Protein AF-A0A3B9BIW1-F1 (afdb_monomer)

Radius of gyration: 22.28 Å; Cα contacts (8 Å, |Δi|>4): 51; chains: 1; bounding box: 82×36×26 Å

Secondary structure (DSSP, 8-state):
-----------------------PPPHHHHHHHHHHHHHT-HHHHHHHHTT--HHHHHHHHHHS-HHHHHHHHHHHGGGS-TTHHHHHHHHT-

Solvent-accessible surface area (backbone atoms only — not comparable to full-atom values): 5899 Å² total; per-residue (Å²): 142,88,83,80,86,80,78,82,76,84,80,86,84,84,72,79,73,76,86,74,75,76,74,68,81,48,72,69,58,55,48,53,43,50,53,25,57,75,75,64,37,56,65,60,35,46,67,68,52,65,84,50,51,42,58,54,48,20,51,50,49,69,73,41,54,73,72,56,36,52,49,51,50,61,66,39,52,91,71,56,61,73,65,22,56,64,39,34,56,61,79,71,110

Mean predicted aligned error: 11.29 Å

Nearest PDB structures (foldseek):
  2oux-assembly1_B  TM=7.755E-01  e=5.186E-01  Enterococcus faecalis V583
  4qrm-assembly2_D  TM=7.681E-01  e=1.181E+00  Thermotoga maritima MSB8
  8wiw-assembly1_Z  TM=6.397E-01  e=6.824E-01  Salmonella enterica subsp. enterica serovar Typhimurium str. LT2
  8ij1-assembly1_I  TM=7.097E-01  e=3.172E+00  Homo sapiens
  6rxt-assembly1_UA  TM=5.034E-01  e=6.474E+00  Thermochaetoides thermophila

Structure (mmCIF, N/CA/C/O backbone):
data_AF-A0A3B9BIW1-F1
#
_entry.id   AF-A0A3B9BIW1-F1
#
loop_
_atom_site.group_PDB
_atom_site.id
_atom_site.type_symbol
_atom_site.label_atom_id
_atom_site.label_alt_id
_atom_site.label_comp_id
_atom_site.label_asym_id
_atom_site.label_entity_id
_atom_site.label_seq_id
_atom_site.pdbx_PDB_ins_code
_atom_site.Cartn_x
_atom_site.Cartn_y
_atom_site.Cartn_z
_atom_site.occupancy
_atom_site.B_iso_or_equiv
_atom_site.auth_seq_id
_atom_site.auth_comp_id
_atom_site.auth_asym_id
_atom_site.auth_atom_id
_atom_site.pdbx_PDB_model_num
ATOM 1 N N . MET A 1 1 ? 72.159 -23.385 2.427 1.00 49.41 1 MET A N 1
ATOM 2 C CA . MET A 1 1 ? 71.185 -22.974 1.394 1.00 49.41 1 MET A CA 1
ATOM 3 C C . MET A 1 1 ? 69.820 -23.501 1.804 1.00 49.41 1 MET A C 1
ATOM 5 O O . MET A 1 1 ? 69.429 -24.582 1.390 1.00 49.41 1 MET A O 1
ATOM 9 N N . GLN A 1 2 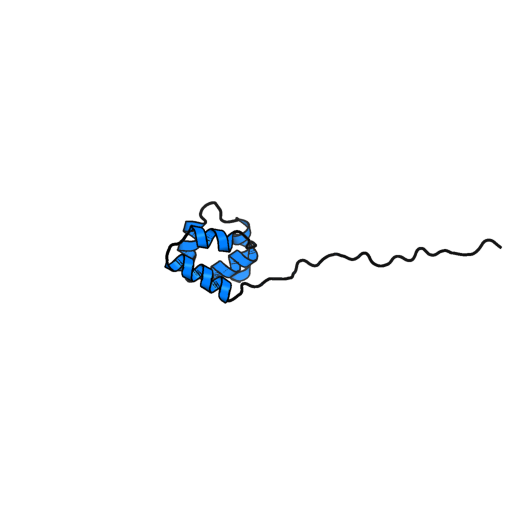? 69.152 -22.779 2.698 1.00 48.53 2 GLN A N 1
ATOM 10 C CA . GLN A 1 2 ? 67.758 -22.999 3.081 1.00 48.53 2 GLN A CA 1
ATOM 11 C C . GLN A 1 2 ? 67.127 -21.613 3.119 1.00 48.53 2 GLN A C 1
ATOM 13 O O . GLN A 1 2 ? 67.024 -21.012 4.173 1.00 48.53 2 GLN A O 1
ATOM 18 N N . ASP A 1 3 ? 66.797 -21.098 1.940 1.00 49.97 3 ASP A N 1
ATOM 19 C CA . ASP A 1 3 ? 66.043 -19.863 1.763 1.00 49.97 3 ASP A CA 1
ATOM 20 C C . ASP A 1 3 ? 65.322 -19.971 0.422 1.00 49.97 3 ASP A C 1
ATOM 22 O O . ASP A 1 3 ? 65.917 -19.804 -0.640 1.00 49.97 3 ASP A O 1
ATOM 26 N N . ALA A 1 4 ? 64.043 -20.322 0.471 1.00 57.62 4 ALA A N 1
ATOM 27 C CA . ALA A 1 4 ? 63.104 -20.060 -0.608 1.00 57.62 4 ALA A CA 1
ATOM 28 C C . ALA A 1 4 ? 61.708 -19.997 0.003 1.00 57.62 4 ALA A C 1
ATOM 30 O O . ALA A 1 4 ? 61.005 -20.995 0.158 1.00 57.62 4 ALA A O 1
ATOM 31 N N . ALA A 1 5 ? 61.373 -18.777 0.406 1.00 61.25 5 ALA A N 1
ATOM 32 C CA . ALA A 1 5 ? 60.037 -18.315 0.701 1.00 61.25 5 ALA A CA 1
ATOM 33 C C . ALA A 1 5 ? 59.025 -18.824 -0.335 1.00 61.25 5 ALA A C 1
ATOM 35 O O . ALA A 1 5 ? 59.126 -18.513 -1.519 1.00 61.25 5 ALA A O 1
ATOM 36 N N . THR A 1 6 ? 58.003 -19.534 0.131 1.00 59.34 6 THR A N 1
ATOM 37 C CA . THR A 1 6 ? 56.676 -19.414 -0.473 1.00 59.34 6 THR A CA 1
ATOM 38 C C . THR A 1 6 ? 55.887 -18.500 0.443 1.00 59.34 6 THR A C 1
ATOM 40 O O . THR A 1 6 ? 55.419 -18.888 1.510 1.00 59.34 6 THR A O 1
ATOM 43 N N . ARG A 1 7 ? 55.868 -17.233 0.037 1.00 57.00 7 ARG A N 1
ATOM 44 C CA . ARG A 1 7 ? 54.986 -16.193 0.539 1.00 57.00 7 ARG A CA 1
ATOM 45 C C . ARG A 1 7 ? 53.573 -16.626 0.163 1.00 57.00 7 ARG A C 1
ATOM 47 O O . ARG A 1 7 ? 53.262 -16.756 -1.015 1.00 57.00 7 ARG A O 1
ATOM 54 N N . ASN A 1 8 ? 52.765 -16.956 1.160 1.00 58.84 8 ASN A N 1
ATOM 55 C CA . ASN A 1 8 ? 51.345 -17.182 0.957 1.00 58.84 8 ASN A CA 1
ATOM 56 C C . ASN A 1 8 ? 50.699 -15.798 0.884 1.00 58.84 8 ASN A C 1
ATOM 58 O O . ASN A 1 8 ? 50.236 -15.283 1.898 1.00 58.84 8 ASN A O 1
ATOM 62 N N . ASP A 1 9 ? 50.802 -15.167 -0.286 1.00 58.94 9 ASP A N 1
ATOM 63 C CA . ASP A 1 9 ? 50.124 -13.911 -0.574 1.00 58.94 9 ASP A CA 1
ATOM 64 C C . ASP A 1 9 ? 48.612 -14.132 -0.423 1.00 58.94 9 ASP A C 1
ATOM 66 O O . ASP A 1 9 ? 47.991 -14.952 -1.100 1.00 58.94 9 ASP A O 1
ATOM 70 N N . GLU A 1 10 ? 48.058 -13.429 0.558 1.00 58.72 10 GLU A N 1
ATOM 71 C CA . GLU A 1 10 ? 46.653 -13.075 0.667 1.00 58.72 10 GLU A CA 1
ATOM 72 C C . GLU A 1 10 ? 46.212 -12.407 -0.640 1.00 58.72 10 GLU A C 1
ATOM 74 O O . GLU A 1 10 ? 46.798 -11.391 -0.997 1.00 58.72 10 GLU A O 1
ATOM 79 N N . ASP A 1 11 ? 45.189 -12.922 -1.329 1.00 47.16 11 ASP A N 1
ATOM 80 C CA . ASP A 1 11 ? 44.197 -12.052 -1.972 1.00 47.16 11 ASP A CA 1
ATOM 81 C C . ASP A 1 11 ? 42.946 -12.817 -2.435 1.00 47.16 11 ASP A C 1
ATOM 83 O O . ASP A 1 11 ? 43.013 -13.951 -2.907 1.00 47.16 11 ASP A O 1
ATOM 87 N N . ALA A 1 12 ? 41.817 -12.114 -2.356 1.00 59.66 12 ALA A N 1
ATOM 88 C CA . ALA A 1 12 ? 40.562 -12.370 -3.057 1.00 59.66 12 ALA A CA 1
ATOM 89 C C . ALA A 1 12 ? 39.674 -13.543 -2.594 1.00 59.66 12 ALA A C 1
ATOM 91 O O . ALA A 1 12 ? 39.367 -14.471 -3.339 1.00 59.66 12 ALA A O 1
ATOM 92 N N . SER A 1 13 ? 39.070 -13.393 -1.414 1.00 48.88 13 SER A N 1
ATOM 93 C CA . SER A 1 13 ? 37.651 -13.759 -1.271 1.00 48.88 13 SER A CA 1
ATOM 94 C C . SER A 1 13 ? 36.882 -12.660 -0.541 1.00 48.88 13 SER A C 1
ATOM 96 O O . SER A 1 13 ? 36.195 -12.896 0.451 1.00 48.88 13 SER A O 1
ATOM 98 N N . ALA A 1 14 ? 36.995 -11.437 -1.060 1.00 56.47 14 ALA A N 1
ATOM 99 C CA . ALA A 1 14 ? 35.969 -10.425 -0.882 1.00 56.47 14 ALA A CA 1
ATOM 100 C C . ALA A 1 14 ? 34.790 -10.792 -1.793 1.00 56.47 14 ALA A C 1
ATOM 102 O O . ALA A 1 14 ? 34.754 -10.443 -2.968 1.00 56.47 14 ALA A O 1
ATOM 103 N N . ALA A 1 15 ? 33.839 -11.537 -1.245 1.00 54.66 15 ALA A N 1
ATOM 104 C CA . ALA A 1 15 ? 32.484 -11.596 -1.774 1.00 54.66 15 ALA A CA 1
ATOM 105 C C . ALA A 1 15 ? 31.527 -11.187 -0.651 1.00 54.66 15 ALA A C 1
ATOM 107 O O . ALA A 1 15 ? 30.624 -11.925 -0.266 1.00 54.66 15 ALA A O 1
ATOM 108 N N . GLY A 1 16 ? 31.765 -9.993 -0.098 1.00 49.09 16 GLY A N 1
ATOM 109 C CA . GLY A 1 16 ? 30.660 -9.181 0.387 1.00 49.09 16 GLY A CA 1
ATOM 110 C C . GLY A 1 16 ? 29.863 -8.805 -0.851 1.00 49.09 16 GLY A C 1
ATOM 111 O O . GLY A 1 16 ? 30.234 -7.888 -1.570 1.00 49.09 16 GLY A O 1
ATOM 112 N N . GLY A 1 17 ? 28.858 -9.614 -1.184 1.00 48.59 17 GLY A N 1
ATOM 113 C CA . GLY A 1 17 ? 27.850 -9.200 -2.142 1.00 48.59 17 GLY A CA 1
ATOM 114 C C . GLY A 1 17 ? 27.078 -8.081 -1.474 1.00 48.59 17 GLY A C 1
ATOM 115 O O . GLY A 1 17 ? 26.208 -8.363 -0.655 1.00 48.59 17 GLY A O 1
ATOM 116 N N . ASP A 1 18 ? 27.464 -6.840 -1.760 1.00 47.53 18 ASP A N 1
ATOM 117 C CA . ASP A 1 18 ? 26.711 -5.654 -1.388 1.00 47.53 18 ASP A CA 1
ATOM 118 C C . ASP A 1 18 ? 25.285 -5.827 -1.929 1.00 47.53 18 ASP A C 1
ATOM 120 O O . ASP A 1 18 ? 25.017 -5.691 -3.125 1.00 47.53 18 ASP A O 1
ATOM 124 N N . GLY A 1 19 ? 24.377 -6.225 -1.037 1.00 46.00 19 GLY A N 1
ATOM 125 C CA . GLY A 1 19 ? 22.949 -6.428 -1.274 1.00 46.00 19 GLY A CA 1
ATOM 126 C C . GLY A 1 19 ? 22.192 -5.110 -1.426 1.00 46.00 19 GLY A C 1
ATOM 127 O O . GLY A 1 19 ? 21.065 -5.002 -0.967 1.00 46.00 19 GLY A O 1
ATOM 128 N N . ASP A 1 20 ? 22.822 -4.130 -2.068 1.00 48.22 20 ASP A N 1
ATOM 129 C CA . ASP A 1 20 ? 22.327 -2.775 -2.320 1.00 48.22 20 ASP A CA 1
ATOM 130 C C . ASP A 1 20 ? 21.883 -2.617 -3.782 1.00 48.22 20 ASP A C 1
ATOM 132 O O . ASP A 1 20 ? 21.939 -1.546 -4.387 1.00 48.22 20 ASP A O 1
ATOM 136 N N . ALA A 1 21 ? 21.399 -3.700 -4.393 1.00 46.03 21 ALA A N 1
ATOM 137 C CA . ALA A 1 21 ? 20.502 -3.553 -5.527 1.00 46.03 21 ALA A CA 1
ATOM 138 C C . ALA A 1 21 ? 19.147 -3.110 -4.967 1.00 46.03 21 ALA A C 1
ATOM 140 O O . ALA A 1 21 ? 18.230 -3.921 -4.847 1.00 46.03 21 ALA A O 1
ATOM 141 N N . VAL A 1 22 ? 19.059 -1.832 -4.584 1.00 52.84 22 VAL A N 1
ATOM 142 C CA . VAL A 1 22 ? 17.816 -1.123 -4.276 1.00 52.84 22 VAL A CA 1
ATOM 143 C C . VAL A 1 22 ? 16.942 -1.240 -5.522 1.00 52.84 22 VAL A C 1
ATOM 145 O O . VAL A 1 22 ? 17.044 -0.446 -6.460 1.00 52.84 22 VAL A O 1
ATOM 148 N N . TYR A 1 23 ? 16.148 -2.307 -5.596 1.00 57.81 23 TYR A N 1
ATOM 149 C CA . TYR A 1 23 ? 15.156 -2.496 -6.640 1.00 57.81 23 TYR A CA 1
ATOM 150 C C . TYR A 1 23 ? 14.022 -1.528 -6.339 1.00 57.81 23 TYR A C 1
ATOM 152 O O . TYR A 1 23 ? 12.980 -1.906 -5.820 1.00 57.81 23 TYR A O 1
ATOM 160 N N . ALA A 1 24 ? 14.251 -0.257 -6.670 1.00 67.44 24 ALA A N 1
ATOM 161 C CA . ALA A 1 24 ? 13.227 0.764 -6.603 1.00 67.44 24 ALA A CA 1
ATOM 162 C C . ALA A 1 24 ? 11.966 0.250 -7.307 1.00 67.44 24 ALA A C 1
ATOM 164 O O . ALA A 1 24 ? 12.034 -0.344 -8.394 1.00 67.44 24 ALA A O 1
ATOM 165 N N . LEU A 1 25 ? 10.813 0.479 -6.682 1.00 85.69 25 LEU A N 1
ATOM 166 C CA . LEU A 1 25 ? 9.530 0.045 -7.213 1.00 85.69 25 LEU A CA 1
ATOM 167 C C . LEU A 1 25 ? 9.359 0.516 -8.655 1.00 85.69 25 LEU A C 1
ATOM 169 O O . LEU A 1 25 ? 9.388 1.711 -8.963 1.00 85.69 25 LEU A O 1
ATOM 173 N N . THR A 1 26 ? 9.141 -0.434 -9.560 1.00 90.12 26 THR A N 1
ATOM 174 C CA . THR A 1 2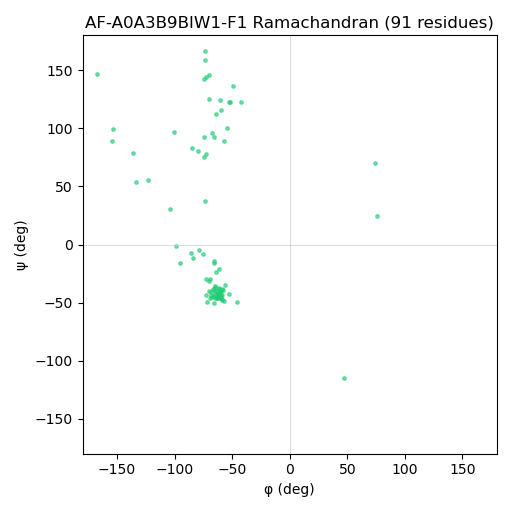6 ? 8.878 -0.080 -10.954 1.00 90.12 26 THR A CA 1
ATOM 175 C C . THR A 1 26 ? 7.495 0.574 -11.080 1.00 90.12 26 THR A C 1
ATOM 177 O O . THR A 1 26 ? 6.554 0.153 -10.400 1.00 90.12 26 THR A O 1
ATOM 180 N N . PRO A 1 27 ? 7.304 1.546 -11.993 1.00 90.88 27 PRO A N 1
ATOM 181 C CA . PRO A 1 27 ? 5.991 2.157 -12.217 1.00 90.88 27 PRO A CA 1
ATOM 182 C C . PRO A 1 27 ? 4.902 1.133 -12.562 1.00 90.88 27 PRO A C 1
ATOM 184 O O . PRO A 1 27 ? 3.753 1.278 -12.156 1.00 90.88 27 PRO A O 1
ATOM 187 N N . THR A 1 28 ? 5.269 0.071 -13.285 1.00 91.94 28 THR A N 1
ATOM 188 C CA . THR A 1 28 ? 4.365 -1.029 -13.641 1.00 91.94 28 THR A CA 1
ATOM 189 C C . THR A 1 28 ? 3.869 -1.779 -12.409 1.00 91.94 28 THR A C 1
ATOM 191 O O . THR A 1 28 ? 2.683 -2.079 -12.320 1.00 91.94 28 THR A O 1
ATOM 194 N N . PHE A 1 29 ? 4.755 -2.053 -11.449 1.00 93.38 29 PHE A N 1
ATOM 195 C CA . PHE A 1 29 ? 4.378 -2.707 -10.200 1.00 93.38 29 PHE A CA 1
ATOM 196 C C . PHE A 1 29 ? 3.431 -1.827 -9.376 1.00 93.38 29 PHE A C 1
ATOM 198 O O . PHE A 1 29 ? 2.387 -2.293 -8.926 1.00 93.38 29 PHE A O 1
ATOM 205 N N . VAL A 1 30 ? 3.747 -0.534 -9.242 1.00 93.69 30 VAL A N 1
ATOM 206 C CA . VAL A 1 30 ? 2.898 0.417 -8.506 1.00 93.69 30 VAL A CA 1
ATOM 207 C C . VAL A 1 30 ? 1.502 0.499 -9.127 1.00 93.69 30 VAL A C 1
ATOM 209 O O . VAL A 1 30 ? 0.510 0.451 -8.402 1.00 93.69 30 VAL A O 1
ATOM 212 N N . HIS A 1 31 ? 1.403 0.563 -10.460 1.00 95.06 31 HIS A N 1
ATOM 213 C CA . HIS A 1 31 ? 0.109 0.522 -11.143 1.00 95.06 31 HIS A CA 1
ATOM 214 C C . HIS A 1 31 ? -0.646 -0.785 -10.888 1.00 95.06 31 HIS A C 1
ATOM 216 O O . HIS A 1 31 ? -1.830 -0.722 -10.582 1.00 95.06 31 HIS A O 1
ATOM 222 N N . ALA A 1 32 ? 0.019 -1.944 -10.925 1.00 95.56 32 ALA A N 1
ATOM 223 C CA . ALA A 1 32 ? -0.633 -3.224 -10.643 1.00 95.56 32 ALA A CA 1
ATOM 224 C C . ALA A 1 32 ? -1.230 -3.278 -9.224 1.00 95.56 32 ALA A C 1
ATOM 226 O O . ALA A 1 32 ? -2.349 -3.756 -9.042 1.00 95.56 32 ALA A O 1
ATOM 227 N N . VAL A 1 33 ? -0.522 -2.735 -8.226 1.00 95.00 33 VAL A N 1
ATOM 228 C CA . VAL A 1 33 ? -1.048 -2.622 -6.857 1.00 95.00 33 VAL A CA 1
ATOM 229 C C . VAL A 1 33 ? -2.240 -1.665 -6.799 1.00 95.00 33 VAL A C 1
ATOM 231 O O . VAL A 1 33 ? -3.242 -1.980 -6.161 1.00 95.00 33 VAL A O 1
ATOM 234 N N . ILE A 1 34 ? -2.159 -0.505 -7.460 1.00 95.69 34 ILE A N 1
ATOM 235 C CA . ILE A 1 34 ? -3.266 0.463 -7.509 1.00 95.69 34 ILE A CA 1
ATOM 236 C C . ILE A 1 34 ? -4.506 -0.159 -8.154 1.00 95.69 34 ILE A C 1
ATOM 238 O O . ILE A 1 34 ? -5.591 -0.038 -7.591 1.00 95.69 34 ILE A O 1
ATOM 242 N N . ASP A 1 35 ? -4.345 -0.851 -9.279 1.00 96.56 35 ASP A N 1
ATOM 243 C CA . ASP A 1 35 ? -5.442 -1.504 -9.990 1.00 96.56 35 ASP A CA 1
ATOM 244 C C . ASP A 1 35 ? -6.108 -2.566 -9.106 1.00 96.56 35 ASP A C 1
ATOM 246 O O . ASP A 1 35 ? -7.334 -2.591 -8.988 1.00 96.56 35 ASP A O 1
ATOM 250 N N . ALA A 1 36 ? -5.310 -3.394 -8.420 1.00 96.31 36 ALA A N 1
ATOM 251 C CA . ALA A 1 36 ? -5.809 -4.403 -7.488 1.00 96.31 36 ALA A CA 1
ATOM 252 C C . ALA A 1 36 ? -6.558 -3.777 -6.293 1.00 96.31 36 ALA A C 1
ATOM 254 O O . ALA A 1 36 ? -7.619 -4.265 -5.898 1.00 96.31 36 ALA A O 1
ATOM 255 N N . LEU A 1 37 ? -6.059 -2.656 -5.756 1.00 95.62 37 LEU A N 1
ATOM 256 C CA . LEU A 1 37 ? -6.741 -1.889 -4.708 1.00 95.62 37 LEU A CA 1
ATOM 257 C C . LEU A 1 37 ? -8.058 -1.278 -5.207 1.00 95.62 37 LEU A C 1
ATOM 259 O O . LEU A 1 37 ? -9.055 -1.317 -4.491 1.00 95.62 37 LEU A O 1
ATOM 263 N N . ASP A 1 38 ? -8.083 -0.723 -6.419 1.00 94.81 38 ASP A N 1
ATOM 264 C CA . ASP A 1 38 ? -9.259 -0.039 -6.965 1.00 94.81 38 ASP A CA 1
ATOM 265 C C . ASP A 1 38 ? -10.408 -1.009 -7.289 1.00 94.81 38 ASP A C 1
ATOM 267 O O . ASP A 1 38 ? -11.576 -0.637 -7.131 1.00 94.81 38 ASP A O 1
ATOM 271 N N . ILE A 1 39 ? -10.105 -2.256 -7.672 1.00 95.31 39 ILE A N 1
ATOM 272 C CA . ILE A 1 39 ? -11.111 -3.320 -7.853 1.00 95.31 39 ILE A CA 1
ATOM 273 C C . ILE A 1 39 ? -11.449 -4.073 -6.554 1.00 95.31 39 ILE A C 1
ATOM 275 O O . ILE A 1 39 ? -12.385 -4.874 -6.545 1.00 95.31 39 ILE A O 1
ATOM 279 N N . GLY A 1 40 ? -10.720 -3.816 -5.462 1.00 92.75 40 GLY A N 1
ATOM 280 C CA . GLY A 1 40 ? -10.926 -4.454 -4.159 1.00 92.75 40 GLY A CA 1
ATOM 281 C C . GLY A 1 40 ? -10.415 -5.896 -4.060 1.00 92.75 40 GLY A C 1
ATOM 282 O O . GLY A 1 40 ? -10.914 -6.660 -3.231 1.00 92.75 40 GLY A O 1
ATOM 283 N N . ASP A 1 41 ? -9.440 -6.290 -4.882 1.00 95.12 41 ASP A N 1
ATOM 284 C CA . ASP A 1 41 ? -8.847 -7.630 -4.848 1.00 95.12 41 ASP A CA 1
ATOM 285 C C . ASP A 1 41 ? -7.724 -7.711 -3.803 1.00 95.12 41 ASP A C 1
ATOM 287 O O . ASP A 1 41 ? -6.534 -7.581 -4.095 1.00 95.12 41 ASP A O 1
ATOM 291 N N . GLY A 1 42 ? -8.111 -7.936 -2.547 1.00 92.62 42 GLY A N 1
ATOM 292 C CA . GLY A 1 42 ? -7.162 -8.050 -1.438 1.00 92.62 42 GLY A CA 1
ATOM 293 C C . GLY A 1 42 ? -6.204 -9.241 -1.546 1.00 92.62 42 GLY A C 1
ATOM 294 O O . GLY A 1 42 ? -5.111 -9.189 -0.978 1.00 92.62 42 GLY A O 1
ATOM 295 N N . PHE A 1 43 ? -6.571 -10.296 -2.283 1.00 93.88 43 PHE A N 1
ATOM 296 C CA . PHE A 1 43 ? -5.685 -11.438 -2.504 1.00 93.88 43 PHE A CA 1
ATOM 297 C C . PHE A 1 43 ? -4.551 -11.050 -3.455 1.00 93.88 43 PHE A C 1
ATOM 299 O O . PHE A 1 43 ? -3.388 -11.229 -3.101 1.00 93.88 43 PHE A O 1
ATOM 306 N N . ALA A 1 44 ? -4.879 -10.436 -4.596 1.00 94.25 44 ALA A N 1
ATOM 307 C CA . ALA A 1 44 ? -3.883 -9.941 -5.545 1.00 94.25 44 ALA A CA 1
ATOM 308 C C . ALA A 1 44 ? -2.970 -8.876 -4.921 1.00 94.25 44 ALA A C 1
ATOM 310 O O . ALA A 1 44 ? -1.759 -8.910 -5.118 1.00 94.25 44 ALA A O 1
ATOM 311 N N . VAL A 1 45 ? -3.528 -7.961 -4.117 1.00 95.06 45 VAL A N 1
ATOM 312 C CA . VAL A 1 45 ? -2.726 -6.976 -3.373 1.00 95.06 45 VAL A CA 1
ATOM 313 C C . VAL A 1 45 ? -1.729 -7.673 -2.453 1.00 95.06 45 VAL A C 1
ATOM 315 O O . VAL A 1 45 ? -0.559 -7.307 -2.449 1.00 95.06 45 VAL A O 1
ATOM 318 N N . THR A 1 46 ? -2.176 -8.675 -1.693 1.00 92.81 46 THR A N 1
ATOM 319 C CA . THR A 1 46 ? -1.307 -9.399 -0.756 1.00 92.81 46 THR A CA 1
ATOM 320 C C . THR A 1 46 ? -0.182 -10.129 -1.488 1.00 92.81 46 THR A C 1
ATOM 322 O O . THR A 1 46 ? 0.965 -9.996 -1.083 1.00 92.81 46 THR A O 1
ATOM 325 N N . ASP A 1 47 ? -0.489 -10.836 -2.577 1.00 93.94 47 ASP A N 1
ATOM 326 C CA . ASP A 1 47 ? 0.490 -11.585 -3.382 1.00 93.94 47 ASP A CA 1
ATOM 327 C C . ASP A 1 47 ? 1.560 -10.665 -3.998 1.00 93.94 47 ASP A C 1
ATOM 329 O O . ASP A 1 47 ? 2.747 -10.985 -4.014 1.00 93.94 47 ASP A O 1
ATOM 333 N N . LEU A 1 48 ? 1.157 -9.467 -4.43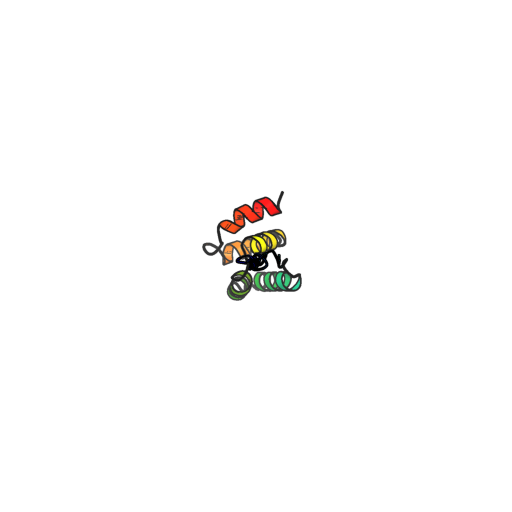7 1.00 93.25 48 LEU A N 1
ATOM 334 C CA . LEU A 1 48 ? 2.077 -8.469 -4.984 1.00 93.25 48 LEU A CA 1
ATOM 335 C C . LEU A 1 48 ? 3.026 -7.899 -3.925 1.00 93.25 48 LEU A C 1
ATOM 337 O O . LEU A 1 48 ? 4.196 -7.669 -4.227 1.00 93.25 48 LEU A O 1
ATOM 341 N N . VAL A 1 49 ? 2.535 -7.632 -2.709 1.00 91.38 49 VAL A N 1
ATOM 342 C CA . VAL A 1 49 ? 3.319 -6.937 -1.672 1.00 91.38 49 VAL A CA 1
ATOM 343 C C . VAL A 1 49 ? 4.027 -7.866 -0.685 1.00 91.38 49 VAL A C 1
ATOM 345 O O . VAL A 1 49 ? 4.940 -7.415 -0.003 1.00 91.38 49 VAL A O 1
ATOM 348 N N . GLU A 1 50 ? 3.654 -9.146 -0.607 1.00 89.88 50 GLU A N 1
ATOM 349 C CA . GLU A 1 50 ? 4.329 -10.159 0.218 1.00 89.88 50 GLU A CA 1
ATOM 350 C C . GLU A 1 50 ? 5.849 -10.261 -0.029 1.00 89.88 50 GLU A C 1
ATOM 352 O O . GLU A 1 50 ? 6.587 -10.332 0.955 1.00 89.88 50 GLU A O 1
ATOM 357 N N . PRO A 1 51 ? 6.358 -10.234 -1.279 1.00 90.25 51 PRO A N 1
AT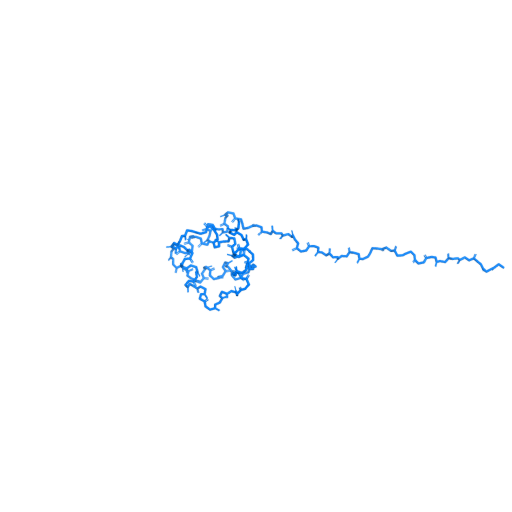OM 358 C CA . PRO A 1 51 ? 7.797 -10.310 -1.526 1.00 90.25 51 PRO A CA 1
ATOM 359 C C . PRO A 1 51 ? 8.543 -8.984 -1.298 1.00 90.25 51 PRO A C 1
ATOM 361 O O . PRO A 1 51 ? 9.765 -8.963 -1.438 1.00 90.25 51 PRO A O 1
ATOM 364 N N . LEU A 1 52 ? 7.849 -7.878 -0.994 1.00 89.88 52 LEU A N 1
ATOM 365 C CA . LEU A 1 52 ? 8.490 -6.575 -0.811 1.00 89.88 52 LEU A CA 1
ATOM 366 C C . LEU A 1 52 ? 9.237 -6.489 0.519 1.00 89.88 52 LEU A C 1
ATOM 368 O O . LEU A 1 52 ? 8.754 -6.930 1.566 1.00 89.88 52 LEU A O 1
ATOM 372 N N . HIS A 1 53 ? 10.390 -5.822 0.494 1.00 89.69 53 HIS A N 1
ATOM 373 C CA . HIS A 1 53 ? 11.089 -5.457 1.718 1.00 89.69 53 HIS A CA 1
ATOM 374 C C . HIS A 1 53 ? 10.380 -4.306 2.439 1.00 89.69 53 HIS A C 1
ATOM 376 O O . HIS A 1 53 ? 9.529 -3.612 1.882 1.00 89.69 53 HIS A O 1
ATOM 382 N N . ALA A 1 54 ? 10.760 -4.081 3.700 1.00 89.81 54 ALA A N 1
ATOM 383 C CA . ALA A 1 54 ? 10.192 -3.008 4.511 1.00 89.81 54 ALA A CA 1
ATOM 384 C C . ALA A 1 54 ? 10.376 -1.617 3.872 1.00 89.81 54 ALA A C 1
ATOM 386 O O . ALA A 1 54 ? 9.436 -0.825 3.894 1.00 8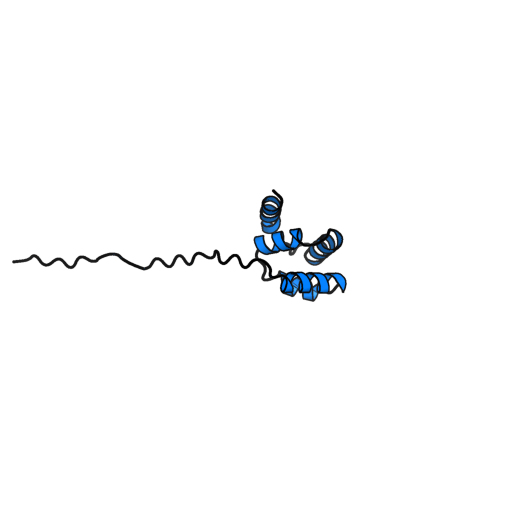9.81 54 ALA A O 1
ATOM 387 N N . ALA A 1 55 ? 11.536 -1.365 3.254 1.00 89.31 55 ALA A N 1
ATOM 388 C CA . ALA A 1 55 ? 11.834 -0.122 2.540 1.00 89.31 55 ALA A CA 1
ATOM 389 C C . ALA A 1 55 ? 10.940 0.057 1.301 1.00 89.31 55 ALA A C 1
ATOM 391 O O . ALA A 1 55 ? 10.238 1.057 1.184 1.00 89.31 55 ALA A O 1
ATOM 392 N N . ASP A 1 56 ? 10.853 -0.960 0.439 1.00 89.75 56 ASP A N 1
ATOM 393 C CA . ASP A 1 56 ? 9.988 -0.913 -0.747 1.00 89.75 56 ASP A CA 1
ATOM 394 C C . ASP A 1 56 ? 8.509 -0.746 -0.357 1.00 89.75 56 ASP A C 1
ATOM 396 O O . ASP A 1 56 ? 7.748 -0.032 -1.005 1.00 89.75 56 ASP A O 1
ATOM 400 N N . MET A 1 57 ? 8.070 -1.375 0.735 1.00 91.69 57 MET A N 1
ATOM 401 C CA . MET A 1 57 ? 6.710 -1.207 1.245 1.00 91.69 57 MET A CA 1
ATOM 402 C C . MET A 1 57 ? 6.460 0.216 1.769 1.00 91.69 57 MET A C 1
ATOM 404 O O . MET A 1 57 ? 5.373 0.760 1.554 1.00 91.69 57 MET A O 1
ATOM 408 N N . ALA A 1 58 ? 7.444 0.832 2.427 1.00 90.75 58 ALA A N 1
ATOM 409 C CA . ALA A 1 58 ? 7.376 2.227 2.851 1.00 90.75 58 ALA A CA 1
ATOM 410 C C . ALA A 1 58 ? 7.286 3.177 1.645 1.00 90.75 58 ALA A C 1
ATOM 412 O O . ALA A 1 58 ? 6.406 4.042 1.610 1.00 90.75 58 ALA A O 1
ATOM 413 N N . ASP A 1 59 ? 8.101 2.951 0.615 1.00 90.00 59 ASP A N 1
ATOM 414 C CA . ASP A 1 59 ? 8.061 3.722 -0.628 1.00 90.00 59 ASP A CA 1
ATOM 415 C C . ASP A 1 59 ? 6.709 3.577 -1.338 1.00 90.00 59 ASP A C 1
ATOM 417 O O . ASP A 1 59 ? 6.100 4.573 -1.740 1.00 90.00 59 ASP A O 1
ATOM 421 N N . LEU A 1 60 ? 6.169 2.356 -1.420 1.00 92.25 60 LEU A N 1
ATOM 422 C CA . LEU A 1 60 ? 4.837 2.103 -1.972 1.00 92.25 60 LEU A CA 1
ATOM 423 C C . LEU A 1 60 ? 3.775 2.901 -1.211 1.00 92.25 60 LEU A C 1
ATOM 425 O O . LEU A 1 60 ? 2.966 3.600 -1.822 1.00 92.25 60 LEU A O 1
ATOM 429 N N . LEU A 1 61 ? 3.785 2.843 0.125 1.00 91.50 61 LEU A N 1
ATOM 430 C CA . LEU A 1 61 ? 2.859 3.607 0.964 1.00 91.50 61 LEU A CA 1
ATOM 431 C C . LEU A 1 61 ? 2.990 5.117 0.720 1.00 91.50 61 LEU A C 1
ATOM 433 O O . LEU A 1 61 ? 1.966 5.809 0.690 1.00 91.50 61 LEU A O 1
ATOM 437 N N . GLY A 1 62 ? 4.207 5.624 0.510 1.00 89.81 62 GLY A N 1
ATOM 438 C CA . GLY A 1 62 ? 4.481 7.014 0.141 1.00 89.81 62 GLY A CA 1
ATOM 439 C C . GLY A 1 62 ? 3.859 7.415 -1.200 1.00 89.81 62 GLY A C 1
ATOM 440 O O . GLY A 1 62 ? 3.241 8.478 -1.292 1.00 89.81 62 GLY A O 1
ATOM 441 N N . LEU A 1 63 ? 3.939 6.538 -2.205 1.00 91.31 63 LEU A N 1
ATOM 442 C CA . LEU A 1 63 ? 3.400 6.758 -3.553 1.00 91.31 63 LEU A CA 1
ATOM 443 C C . LEU A 1 63 ? 1.863 6.689 -3.623 1.00 91.31 63 LEU A C 1
ATOM 445 O O . LEU A 1 63 ? 1.248 7.349 -4.466 1.00 91.31 63 LEU A O 1
ATOM 449 N N . LEU A 1 64 ? 1.221 5.908 -2.750 1.00 91.50 64 LEU A N 1
ATOM 450 C CA . LEU A 1 64 ? -0.236 5.757 -2.730 1.00 91.50 64 LEU A CA 1
ATOM 451 C C . LEU A 1 64 ? -0.959 6.998 -2.184 1.00 91.50 64 LEU A C 1
ATOM 453 O O . LEU A 1 64 ? -0.545 7.628 -1.207 1.00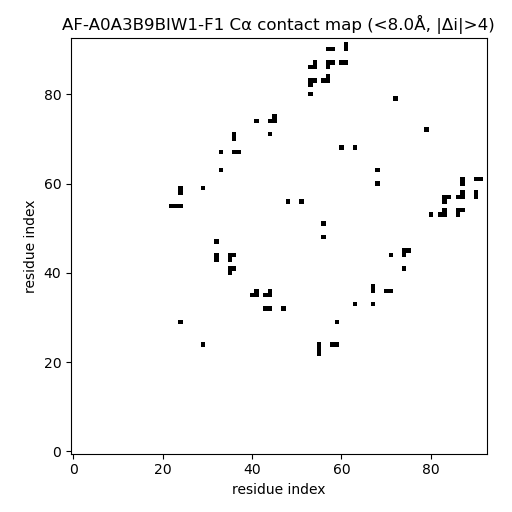 91.50 64 LEU A O 1
ATOM 457 N N . ARG A 1 65 ? -2.131 7.311 -2.758 1.00 89.44 65 ARG A N 1
ATOM 458 C CA . ARG A 1 65 ? -3.023 8.362 -2.234 1.00 89.44 65 ARG A CA 1
ATOM 459 C C . ARG A 1 65 ? -3.714 7.887 -0.958 1.00 89.44 65 ARG A C 1
ATOM 461 O O . ARG A 1 65 ? -3.901 6.690 -0.767 1.00 89.44 65 ARG A O 1
ATOM 468 N N . GLY A 1 66 ? -4.204 8.819 -0.133 1.00 89.88 66 GLY A N 1
ATOM 469 C CA . GLY A 1 66 ? -4.815 8.512 1.172 1.00 89.88 66 GLY A CA 1
ATOM 470 C C . GLY A 1 66 ? -5.808 7.342 1.148 1.00 89.88 66 GLY A C 1
ATOM 471 O O . GLY A 1 66 ? -5.649 6.398 1.911 1.00 89.88 66 GLY A O 1
ATOM 472 N N . ARG A 1 67 ? -6.768 7.332 0.210 1.00 92.69 67 ARG A N 1
ATOM 473 C CA . ARG A 1 67 ? -7.738 6.228 0.062 1.00 92.69 67 ARG A CA 1
ATOM 474 C C . ARG A 1 67 ? -7.069 4.872 -0.213 1.00 92.69 67 ARG A C 1
ATOM 476 O O . ARG A 1 67 ? -7.453 3.873 0.380 1.00 92.69 67 ARG A O 1
ATOM 483 N N . GLN A 1 68 ? -6.102 4.824 -1.126 1.00 93.31 68 GLN A N 1
ATOM 484 C CA . GLN A 1 68 ? -5.395 3.594 -1.507 1.00 93.31 68 GLN A CA 1
ATOM 485 C C . GLN A 1 68 ? -4.490 3.112 -0.372 1.00 93.31 68 GLN A C 1
ATOM 487 O O . GLN A 1 68 ? -4.479 1.929 -0.062 1.00 93.31 68 GLN A O 1
ATOM 492 N N . ARG A 1 69 ? -3.819 4.042 0.316 1.00 93.19 69 ARG A N 1
ATOM 493 C CA . ARG A 1 69 ? -3.013 3.758 1.505 1.00 93.19 69 ARG A CA 1
ATOM 494 C C . ARG A 1 69 ? -3.847 3.125 2.617 1.00 93.19 69 ARG A C 1
ATOM 496 O O . ARG A 1 69 ? -3.446 2.105 3.159 1.00 93.19 69 ARG A O 1
ATOM 503 N N . TYR A 1 70 ? -5.017 3.691 2.925 1.00 91.69 70 TYR A N 1
ATOM 504 C CA . TYR A 1 70 ? -5.922 3.102 3.916 1.00 91.69 70 TYR A CA 1
ATOM 505 C C . TYR A 1 70 ? -6.390 1.704 3.507 1.00 91.69 70 TYR A C 1
ATOM 507 O O . TYR A 1 70 ? -6.386 0.817 4.347 1.00 91.69 70 TYR A O 1
ATOM 515 N N . GLN A 1 71 ? -6.739 1.491 2.234 1.00 93.75 71 GLN A N 1
ATOM 516 C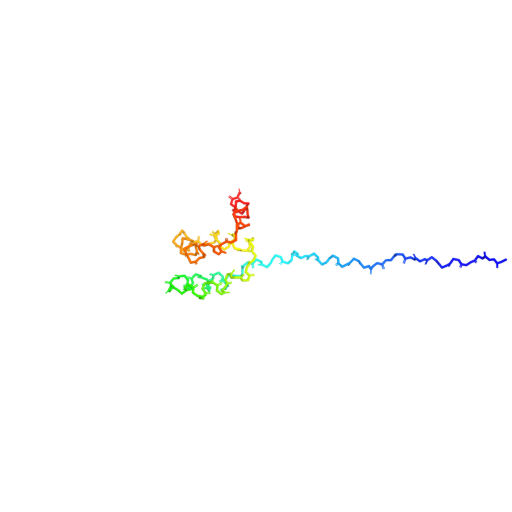 CA . GLN A 1 71 ? -7.131 0.166 1.740 1.00 93.75 71 GLN A CA 1
ATOM 517 C C . GLN A 1 71 ? -5.992 -0.854 1.854 1.00 93.75 71 GLN A C 1
ATOM 519 O O . GLN A 1 71 ? -6.221 -1.965 2.317 1.00 93.75 71 GLN A O 1
ATOM 524 N N . LEU A 1 72 ? -4.761 -0.476 1.494 1.00 93.00 72 LEU A N 1
ATOM 525 C CA . LEU A 1 72 ? -3.599 -1.354 1.632 1.00 93.00 72 LEU A CA 1
ATOM 526 C C . LEU A 1 72 ? -3.348 -1.724 3.101 1.00 93.00 72 LEU A C 1
ATOM 528 O O . LEU A 1 72 ? -3.141 -2.892 3.415 1.00 93.00 72 LEU A O 1
ATOM 532 N N . LEU A 1 73 ? -3.412 -0.747 4.009 1.00 91.81 73 LEU A N 1
ATOM 533 C CA . LEU A 1 73 ? -3.258 -0.988 5.446 1.00 91.81 73 LEU A CA 1
ATOM 534 C C . LEU A 1 73 ? -4.388 -1.851 6.023 1.00 91.81 73 LEU A C 1
ATOM 536 O O . LEU A 1 73 ? -4.124 -2.659 6.907 1.00 91.81 73 LEU A O 1
ATOM 540 N N . ASP A 1 74 ? -5.618 -1.702 5.532 1.00 93.38 74 ASP A N 1
ATOM 541 C CA . ASP A 1 74 ? -6.770 -2.512 5.947 1.00 93.38 74 ASP A CA 1
ATOM 542 C C . ASP A 1 74 ? -6.628 -3.975 5.493 1.00 93.38 74 ASP A C 1
ATOM 544 O O . ASP A 1 74 ? -6.819 -4.893 6.289 1.00 93.38 74 ASP A O 1
ATOM 548 N N . ILE A 1 75 ? -6.192 -4.194 4.245 1.00 92.94 75 ILE A N 1
ATOM 549 C CA . ILE A 1 75 ? -5.916 -5.529 3.686 1.00 92.94 75 ILE A CA 1
ATOM 550 C C . ILE A 1 75 ? -4.780 -6.220 4.446 1.00 92.94 75 ILE A 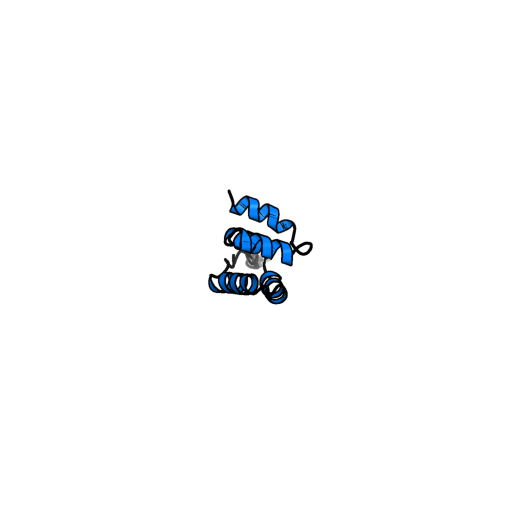C 1
ATOM 552 O O . ILE A 1 75 ? -4.887 -7.399 4.789 1.00 92.94 75 ILE A O 1
ATOM 556 N N . LEU A 1 76 ? -3.687 -5.498 4.711 1.00 90.44 76 LEU A N 1
ATOM 557 C CA . LEU A 1 76 ? -2.535 -6.059 5.410 1.00 90.44 76 LEU A CA 1
ATO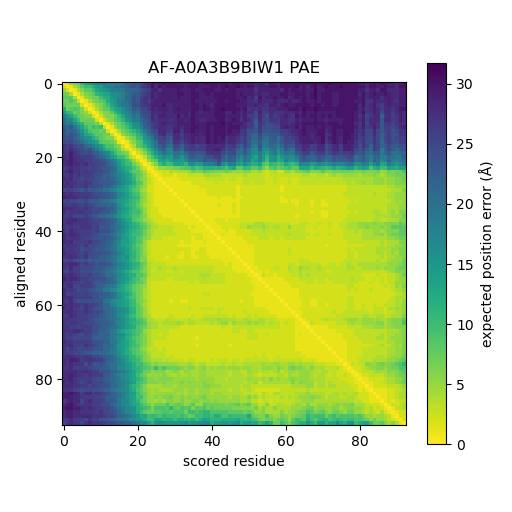M 558 C C . LEU A 1 76 ? -2.825 -6.270 6.894 1.00 90.44 76 LEU A C 1
ATOM 560 O O . LEU A 1 76 ? -2.471 -7.316 7.438 1.00 90.44 76 LEU A O 1
ATOM 564 N N . GLY A 1 77 ? -3.470 -5.310 7.556 1.00 88.50 77 GLY A N 1
ATOM 565 C CA . GLY A 1 77 ? -3.823 -5.372 8.969 1.00 88.50 77 GLY A CA 1
ATOM 566 C C . GLY A 1 77 ? -2.652 -5.834 9.841 1.00 88.50 77 GLY A C 1
ATOM 567 O O . GLY A 1 77 ? -1.614 -5.181 9.928 1.00 88.50 77 GLY A O 1
ATOM 568 N N . SER A 1 78 ? -2.798 -7.002 10.468 1.00 84.94 78 SER A N 1
ATOM 569 C CA . SER A 1 78 ? -1.775 -7.611 11.329 1.00 84.94 78 SER A CA 1
ATOM 570 C C . SER A 1 78 ? -0.596 -8.253 10.586 1.00 84.94 78 SER A C 1
ATOM 572 O O . SER A 1 78 ? 0.347 -8.698 11.234 1.00 84.94 78 SER A O 1
ATOM 574 N N . ARG A 1 79 ? -0.649 -8.361 9.254 1.00 84.69 79 ARG A N 1
ATOM 575 C CA . ARG A 1 79 ? 0.458 -8.855 8.418 1.00 84.69 79 ARG A CA 1
ATOM 576 C C . ARG A 1 79 ? 1.473 -7.769 8.082 1.00 84.69 79 ARG A C 1
ATOM 578 O O . ARG A 1 79 ? 2.539 -8.092 7.567 1.00 84.69 79 ARG A O 1
ATOM 585 N N . LEU A 1 80 ? 1.153 -6.504 8.355 1.00 85.31 80 LEU A N 1
ATOM 586 C CA . LEU A 1 80 ? 2.081 -5.406 8.132 1.00 85.31 80 LEU A CA 1
ATOM 587 C C . LEU A 1 80 ? 3.338 -5.609 8.987 1.00 85.31 80 LEU A C 1
ATOM 589 O O . LEU A 1 80 ? 3.260 -5.736 10.211 1.00 85.31 80 LEU A O 1
ATOM 593 N N . ASN A 1 81 ? 4.500 -5.622 8.339 1.00 85.06 81 ASN A N 1
ATOM 594 C CA . ASN A 1 81 ? 5.768 -5.745 9.040 1.00 85.06 81 ASN A CA 1
ATOM 595 C C . ASN A 1 81 ? 6.046 -4.449 9.832 1.00 85.06 81 ASN A C 1
ATOM 597 O O . ASN A 1 81 ? 6.069 -3.371 9.237 1.00 85.06 81 ASN A O 1
ATOM 601 N N . PRO A 1 82 ? 6.293 -4.508 11.156 1.00 86.44 82 PRO A N 1
ATOM 602 C CA . PRO A 1 82 ? 6.570 -3.315 11.958 1.00 86.44 82 PRO A CA 1
ATOM 603 C C . PRO A 1 82 ? 7.828 -2.554 11.513 1.00 86.44 82 PRO A C 1
ATOM 605 O O . PRO A 1 82 ? 7.930 -1.361 11.788 1.00 86.44 82 PRO A O 1
ATOM 608 N N . GLN A 1 83 ? 8.757 -3.206 10.802 1.00 87.38 83 GLN A N 1
ATOM 609 C CA . GLN A 1 83 ? 9.941 -2.561 10.222 1.00 87.38 83 GLN A CA 1
ATOM 610 C C . GLN A 1 83 ? 9.600 -1.555 9.116 1.00 87.38 83 GLN A C 1
ATOM 612 O O . GLN A 1 83 ? 10.435 -0.730 8.788 1.00 87.38 83 GLN A O 1
ATOM 617 N N . VAL A 1 84 ? 8.377 -1.562 8.581 1.00 87.25 84 VAL A N 1
ATOM 618 C CA . VAL A 1 84 ? 7.924 -0.575 7.586 1.00 87.25 84 VAL A CA 1
ATOM 619 C C . VAL A 1 84 ? 7.769 0.815 8.207 1.00 87.25 84 VAL A C 1
ATOM 621 O O . VAL A 1 84 ? 7.938 1.812 7.518 1.00 87.25 84 VAL A O 1
ATOM 624 N N . LEU A 1 85 ? 7.441 0.909 9.503 1.00 84.19 85 LEU A N 1
ATOM 625 C CA . LEU A 1 85 ? 7.177 2.199 10.155 1.00 84.19 85 LEU A CA 1
ATOM 626 C C . LEU A 1 85 ? 8.440 3.070 10.296 1.00 84.19 85 LEU A C 1
ATOM 628 O O . LEU A 1 85 ? 8.351 4.249 9.963 1.00 84.19 85 LEU A O 1
ATOM 632 N N . PRO A 1 86 ? 9.597 2.540 10.753 1.00 85.31 86 PRO A N 1
ATOM 633 C CA . PRO A 1 86 ? 10.857 3.282 10.732 1.00 85.31 86 PRO A CA 1
ATOM 634 C C . PRO A 1 86 ? 11.274 3.734 9.328 1.00 85.31 86 PRO A C 1
ATOM 636 O O . PRO A 1 86 ? 11.658 4.886 9.166 1.00 85.31 86 PRO A O 1
ATOM 639 N N . GLU A 1 87 ? 11.154 2.861 8.323 1.00 85.94 87 GLU A N 1
ATOM 640 C CA . GLU A 1 87 ? 11.508 3.190 6.932 1.00 85.94 87 GLU A CA 1
ATOM 641 C C . GLU A 1 87 ? 10.588 4.281 6.365 1.00 85.94 87 GLU A C 1
ATOM 643 O O . GLU A 1 87 ? 11.044 5.219 5.721 1.00 85.94 87 GLU A O 1
ATOM 648 N N . LEU A 1 88 ? 9.286 4.220 6.670 1.00 82.62 88 LEU A N 1
ATOM 649 C CA . LEU A 1 88 ? 8.322 5.237 6.249 1.00 82.62 88 LEU A CA 1
ATOM 650 C C . LEU A 1 88 ? 8.590 6.606 6.889 1.00 82.62 88 LEU A C 1
ATOM 652 O O . LEU A 1 88 ? 8.382 7.617 6.225 1.00 82.62 88 LEU A O 1
ATOM 656 N N . ASP A 1 89 ? 9.024 6.665 8.152 1.00 79.62 89 ASP A N 1
ATOM 657 C CA . ASP A 1 89 ? 9.412 7.930 8.798 1.00 79.62 89 ASP A CA 1
ATOM 658 C C . ASP A 1 89 ? 10.658 8.541 8.137 1.00 79.62 89 ASP A C 1
ATOM 660 O O . ASP A 1 89 ? 10.706 9.752 7.924 1.00 79.62 89 ASP A O 1
ATOM 664 N N . GLU A 1 90 ? 11.627 7.706 7.743 1.00 75.06 90 GLU A N 1
ATOM 665 C CA . GLU A 1 90 ? 12.824 8.153 7.023 1.00 75.06 90 GLU A CA 1
ATOM 666 C C . GLU A 1 90 ? 12.487 8.657 5.610 1.00 75.06 90 GLU A C 1
ATOM 668 O O . GLU A 1 90 ? 12.916 9.750 5.246 1.00 75.06 90 GLU A O 1
ATOM 673 N N . SER A 1 91 ? 11.652 7.942 4.843 1.00 67.00 91 SER A N 1
ATOM 674 C CA . SER A 1 91 ? 11.239 8.360 3.490 1.00 67.00 91 SER A CA 1
ATOM 675 C C . SER A 1 91 ? 10.388 9.643 3.463 1.00 67.00 91 SER A C 1
ATOM 677 O O . SER A 1 91 ? 10.208 10.239 2.400 1.00 67.00 91 SER A O 1
ATOM 679 N N . LEU A 1 92 ? 9.828 10.071 4.602 1.00 69.94 92 LEU A N 1
ATOM 680 C CA . LEU A 1 92 ? 8.995 11.278 4.724 1.00 69.94 92 LEU A CA 1
ATOM 681 C C . LEU A 1 92 ? 9.745 12.515 5.258 1.00 69.94 92 LEU A C 1
ATOM 683 O O . LEU A 1 92 ? 9.118 13.573 5.382 1.00 69.94 92 LEU A O 1
ATOM 687 N N . ARG A 1 93 ? 11.038 12.397 5.590 1.00 63.66 93 ARG A N 1
ATOM 688 C CA . ARG A 1 93 ? 11.873 13.499 6.099 1.00 63.66 93 ARG A CA 1
ATOM 689 C C . ARG A 1 93 ? 12.328 14.458 4.995 1.00 63.66 93 ARG A C 1
ATOM 691 O O . ARG A 1 93 ? 12.351 15.677 5.288 1.00 63.66 93 ARG A O 1
#

pLDDT: mean 80.39, std 16.89, range [46.0, 96.56]

Foldseek 3Di:
DPDDDPDPDDDDPPPPVVPPPPVADDPVLLVQLVVCLVVVPLVSNCVSCVPDDLLNVLVSLVPDDPSSNVSSCVSCPVVRDPSNVVNNVVVVD

Sequence (93 aa):
MQDAATRNDEDASAAGGDGDAVYALTPTFVHAVIDALDIGDGFAVTDLVEPLHAADMADLLGLLRGRQRYQLLDILGSRLNPQVLPELDESLR